Protein AF-A0AAQ2IRX2-F1 (afdb_monomer_lite)

Radius of gyration: 21.35 Å; chains: 1; bounding box: 48×33×55 Å

Structure (mmCIF, N/CA/C/O backbone):
data_AF-A0AAQ2IRX2-F1
#
_entry.id   AF-A0AAQ2IRX2-F1
#
loop_
_atom_site.group_PDB
_atom_site.id
_atom_site.type_symbol
_atom_site.label_atom_id
_atom_site.label_alt_id
_atom_site.label_comp_id
_atom_site.label_asym_id
_atom_site.label_entity_id
_atom_site.label_seq_id
_atom_site.pdbx_PDB_ins_code
_atom_site.Cartn_x
_atom_site.Cartn_y
_atom_site.Cartn_z
_atom_site.occupancy
_atom_site.B_iso_or_equiv
_atom_site.auth_seq_id
_atom_site.auth_comp_id
_atom_site.auth_asym_id
_atom_site.auth_atom_id
_atom_site.pdbx_PDB_model_num
ATOM 1 N N . MET A 1 1 ? 0.254 -5.248 19.895 1.00 52.62 1 MET A N 1
ATOM 2 C CA . MET A 1 1 ? 0.263 -4.559 21.212 1.00 52.62 1 MET A CA 1
ATOM 3 C C . MET A 1 1 ? -1.141 -4.337 21.790 1.00 52.62 1 MET A C 1
ATOM 5 O O . MET A 1 1 ? -1.363 -4.756 22.920 1.00 52.62 1 MET A O 1
ATOM 9 N N . LEU A 1 2 ? -2.109 -3.780 21.043 1.00 55.06 2 LEU A N 1
ATOM 10 C CA . LEU A 1 2 ? -3.470 -3.496 21.547 1.00 55.06 2 LEU A CA 1
ATOM 11 C C . LEU A 1 2 ? -4.214 -4.719 22.124 1.00 55.06 2 LEU A C 1
ATOM 13 O O . LEU A 1 2 ? -4.732 -4.641 23.232 1.00 55.06 2 LEU A O 1
ATOM 17 N N . ARG A 1 3 ? -4.191 -5.873 21.437 1.00 55.88 3 ARG A N 1
ATOM 18 C CA . ARG A 1 3 ? -4.886 -7.106 21.874 1.00 55.88 3 ARG A CA 1
ATOM 19 C C . ARG A 1 3 ? -4.504 -7.551 23.296 1.00 55.88 3 ARG A C 1
ATOM 21 O O . ARG A 1 3 ? -5.370 -7.938 24.073 1.00 55.88 3 ARG A O 1
ATOM 28 N N . LEU A 1 4 ? -3.223 -7.428 23.652 1.00 53.97 4 LEU A N 1
ATOM 29 C CA . LEU A 1 4 ? -2.692 -7.792 24.972 1.00 53.97 4 LEU A CA 1
ATOM 30 C C . LEU A 1 4 ? -3.066 -6.778 26.063 1.00 53.97 4 LEU A C 1
ATOM 32 O O . LEU A 1 4 ? -3.236 -7.157 27.220 1.00 53.97 4 LEU A O 1
ATOM 36 N N . ILE A 1 5 ? -3.190 -5.495 25.714 1.00 58.75 5 ILE A N 1
ATOM 37 C CA . ILE A 1 5 ? -3.553 -4.428 26.659 1.00 58.75 5 ILE A CA 1
ATOM 38 C C . ILE A 1 5 ? -5.056 -4.476 26.953 1.00 58.75 5 ILE A C 1
ATOM 40 O O . ILE A 1 5 ? -5.454 -4.388 28.117 1.00 58.75 5 ILE A O 1
ATOM 44 N N . THR A 1 6 ? -5.881 -4.689 25.925 1.00 59.16 6 THR A N 1
ATOM 45 C CA . THR A 1 6 ? -7.335 -4.835 26.066 1.00 59.16 6 THR A CA 1
ATOM 46 C C . THR A 1 6 ? -7.682 -6.059 26.913 1.00 59.16 6 THR A C 1
ATOM 48 O O . THR A 1 6 ? -8.442 -5.923 27.867 1.00 59.16 6 THR A O 1
ATOM 51 N N . GLN A 1 7 ? -7.051 -7.217 26.668 1.00 59.38 7 GLN A N 1
ATOM 52 C CA . GLN A 1 7 ? -7.255 -8.421 27.490 1.00 59.38 7 GLN A CA 1
ATOM 53 C C . GLN A 1 7 ? -6.858 -8.216 28.959 1.00 59.38 7 GLN A C 1
ATOM 55 O O . GLN A 1 7 ? -7.598 -8.610 29.860 1.00 59.38 7 GLN A O 1
ATOM 60 N N . ARG A 1 8 ? -5.726 -7.551 29.229 1.00 59.09 8 ARG A N 1
ATOM 61 C CA . ARG A 1 8 ? -5.273 -7.300 30.608 1.00 59.09 8 ARG A CA 1
ATOM 62 C C . ARG A 1 8 ? -6.177 -6.343 31.388 1.00 59.09 8 ARG A C 1
ATOM 64 O O . ARG A 1 8 ? -6.260 -6.477 32.607 1.00 59.09 8 ARG A O 1
ATOM 71 N N . LYS A 1 9 ? -6.828 -5.381 30.724 1.00 56.44 9 LYS A N 1
ATOM 72 C CA . LYS A 1 9 ? -7.777 -4.452 31.368 1.00 56.44 9 LYS A CA 1
ATOM 73 C C . LYS A 1 9 ? -9.161 -5.076 31.553 1.00 56.44 9 LYS A C 1
ATOM 75 O O . LYS A 1 9 ? -9.731 -4.945 32.630 1.00 56.44 9 LYS A O 1
ATOM 80 N N . VAL A 1 10 ? -9.638 -5.822 30.554 1.00 56.56 10 VAL A N 1
ATOM 81 C CA . VAL A 1 10 ? -10.885 -6.606 30.610 1.00 56.56 10 VAL A CA 1
ATOM 82 C C . VAL A 1 10 ? -10.875 -7.617 31.761 1.00 56.56 10 VAL A C 1
ATOM 84 O O . VAL A 1 10 ? -11.889 -7.800 32.419 1.00 56.56 10 VAL A O 1
ATOM 87 N N . SER A 1 11 ? -9.724 -8.220 32.068 1.00 58.38 11 SER A N 1
ATOM 88 C CA . SER A 1 11 ? -9.618 -9.200 33.157 1.00 58.38 11 SER A CA 1
ATOM 89 C C . SER A 1 11 ? -9.641 -8.596 34.574 1.00 58.38 11 SER A C 1
ATOM 91 O O . SER A 1 11 ? -9.631 -9.355 35.539 1.00 58.38 11 SER A O 1
ATOM 93 N N . LYS A 1 12 ? -9.613 -7.260 34.723 1.00 64.25 12 LYS A N 1
ATOM 94 C CA . LYS A 1 12 ? -9.466 -6.555 36.017 1.00 64.25 12 LYS A CA 1
ATOM 95 C C . LYS A 1 12 ? -10.683 -5.714 36.437 1.00 64.25 12 LYS A C 1
ATOM 97 O O . LYS A 1 12 ? -10.619 -5.047 37.465 1.00 64.25 12 LYS A O 1
ATOM 102 N N . GLY A 1 13 ? -11.782 -5.734 35.686 1.00 67.44 13 GLY A N 1
ATOM 103 C CA . GLY A 1 13 ? -13.024 -5.037 36.039 1.00 67.44 13 GLY A CA 1
ATOM 104 C C . GLY A 1 13 ? -14.138 -5.323 35.035 1.00 67.44 13 GLY A C 1
ATOM 105 O O . GLY A 1 13 ? -13.938 -6.115 34.123 1.00 67.44 13 GLY A O 1
ATOM 106 N N . ASP A 1 14 ? -15.302 -4.687 35.200 1.00 73.88 14 ASP A N 1
ATOM 107 C CA . ASP A 1 14 ? -16.459 -4.897 34.319 1.00 73.88 14 ASP A CA 1
ATOM 108 C C . ASP A 1 14 ? -16.089 -4.622 32.841 1.00 73.88 14 ASP A C 1
ATOM 110 O O . ASP A 1 14 ? -15.847 -3.463 32.470 1.00 73.88 14 ASP A O 1
ATOM 114 N N . PRO A 1 15 ? -16.035 -5.659 31.984 1.00 67.56 15 PRO A N 1
ATOM 115 C CA . PRO A 1 15 ? -15.595 -5.536 30.598 1.00 67.56 15 PRO A CA 1
ATOM 116 C C . PRO A 1 15 ? -16.463 -4.577 29.783 1.00 67.56 15 PRO A C 1
ATOM 118 O O . PRO A 1 15 ? -15.959 -3.904 28.881 1.00 67.56 15 PRO A O 1
ATOM 121 N N . VAL A 1 16 ? -17.748 -4.455 30.122 1.00 73.75 16 VAL A N 1
ATOM 122 C CA . VAL A 1 16 ? -18.697 -3.592 29.410 1.00 73.75 16 VAL A CA 1
ATOM 123 C C . VAL A 1 16 ? -18.384 -2.119 29.671 1.00 73.75 16 VAL A C 1
ATOM 125 O O . VAL A 1 16 ? -18.416 -1.298 28.749 1.00 73.75 16 VAL A O 1
ATOM 128 N N . LYS A 1 17 ? -18.008 -1.778 30.909 1.00 79.62 17 LYS A N 1
ATOM 129 C CA . LYS A 1 17 ? -17.612 -0.414 31.288 1.00 79.62 17 LYS A CA 1
ATOM 130 C C . LYS A 1 17 ? -16.353 0.038 30.544 1.00 79.62 17 LYS A C 1
ATOM 132 O O . LYS A 1 17 ? -16.281 1.190 30.117 1.00 79.62 17 LYS A O 1
ATOM 137 N N . TYR A 1 18 ? -15.391 -0.863 30.345 1.00 72.94 18 TYR A N 1
ATOM 138 C CA . TYR A 1 18 ? -14.182 -0.565 29.573 1.00 72.94 18 TYR A CA 1
ATOM 139 C C . TYR A 1 18 ? -14.476 -0.330 28.093 1.00 72.94 18 TYR A C 1
ATOM 141 O O . TYR A 1 18 ? -14.003 0.660 27.541 1.00 72.94 18 TYR A O 1
ATOM 149 N N . LEU A 1 19 ? -15.272 -1.198 27.461 1.00 77.06 19 LEU A N 1
ATOM 150 C CA . LEU A 1 19 ? -15.624 -1.067 26.041 1.00 77.06 19 LEU A CA 1
ATOM 151 C C . LEU A 1 19 ? -16.403 0.222 25.749 1.00 77.06 19 LEU A C 1
ATOM 153 O O . LEU A 1 19 ? -16.190 0.849 24.711 1.00 77.06 19 LEU A O 1
ATOM 157 N N . ARG A 1 20 ? -17.263 0.653 26.681 1.00 78.62 20 ARG A N 1
ATOM 158 C CA . ARG A 1 20 ? -18.013 1.913 26.569 1.00 78.62 20 ARG A CA 1
ATOM 159 C C . ARG A 1 20 ? -17.123 3.155 26.691 1.00 78.62 20 ARG A C 1
ATOM 161 O O . ARG A 1 20 ? -17.458 4.193 26.137 1.00 78.62 20 ARG A O 1
ATOM 168 N N . GLY A 1 21 ? -16.002 3.059 27.407 1.00 81.62 21 GLY A N 1
ATOM 169 C CA . GLY A 1 21 ? -15.046 4.159 27.573 1.00 81.62 21 GLY A CA 1
ATOM 170 C C . GLY A 1 21 ? -14.099 4.366 26.386 1.00 81.62 21 GLY A C 1
ATOM 171 O O . GLY A 1 21 ? -13.311 5.310 26.403 1.00 81.62 21 GLY A O 1
ATOM 172 N N . ILE A 1 22 ? -14.135 3.492 25.376 1.00 82.25 22 ILE A N 1
ATOM 173 C CA . ILE A 1 22 ? -13.302 3.611 24.177 1.00 82.25 22 ILE A CA 1
ATOM 174 C C . ILE A 1 22 ? -13.900 4.662 23.237 1.00 82.25 22 ILE A C 1
ATOM 176 O O . ILE A 1 22 ? -15.067 4.584 22.858 1.00 82.25 22 ILE A O 1
ATOM 180 N N . ASN A 1 23 ? -13.075 5.616 22.799 1.00 85.50 23 ASN A N 1
ATOM 181 C CA . ASN A 1 23 ? -13.445 6.546 21.737 1.00 85.50 23 ASN A CA 1
ATOM 182 C C . ASN A 1 23 ? -13.295 5.868 20.364 1.00 85.50 23 ASN A C 1
ATOM 184 O O . ASN A 1 23 ? -12.268 5.985 19.695 1.00 85.50 23 ASN A O 1
ATOM 188 N N . TRP A 1 24 ? -14.330 5.128 19.965 1.00 83.50 24 TRP A N 1
ATOM 189 C CA . TRP A 1 24 ? -14.363 4.368 18.711 1.00 83.50 24 TRP A CA 1
ATOM 190 C C . TRP A 1 24 ? -14.229 5.243 17.463 1.00 83.50 24 TRP A C 1
ATOM 192 O O . TRP A 1 24 ? -13.651 4.810 16.470 1.00 83.50 24 TRP A O 1
ATOM 202 N N . GLN A 1 25 ? -14.720 6.483 17.518 1.00 83.75 25 GLN A N 1
ATOM 203 C CA . GLN A 1 25 ? -14.643 7.407 16.393 1.00 83.75 25 GLN A CA 1
ATOM 204 C C . GLN A 1 25 ? -13.210 7.894 16.162 1.00 83.75 25 GLN A C 1
ATOM 206 O O . GLN A 1 25 ? -12.753 7.940 15.022 1.00 83.75 25 GLN A O 1
ATOM 211 N N . ASP A 1 26 ? -12.497 8.244 17.233 1.00 83.00 26 ASP A N 1
ATOM 212 C CA . ASP A 1 26 ? -11.100 8.669 17.137 1.00 83.00 26 ASP A CA 1
ATOM 213 C C . ASP A 1 26 ? -10.188 7.512 16.713 1.00 83.00 26 ASP A C 1
ATOM 215 O O . ASP A 1 26 ? -9.378 7.670 15.804 1.00 83.00 26 ASP A O 1
ATOM 219 N N . LEU A 1 27 ? -10.403 6.312 17.264 1.00 80.94 27 LEU A N 1
ATOM 220 C CA . LEU A 1 27 ? -9.697 5.112 16.810 1.00 80.94 27 LEU A CA 1
ATOM 221 C C . LEU A 1 27 ? -9.928 4.825 15.321 1.00 80.94 27 LEU A C 1
ATOM 223 O O . LEU A 1 27 ? -8.976 4.486 14.625 1.00 80.94 27 LEU A O 1
ATOM 227 N N . GLY A 1 28 ? -11.158 4.998 14.825 1.00 80.56 28 GLY A N 1
ATOM 228 C CA . GLY A 1 28 ? -11.466 4.851 13.401 1.00 80.56 28 GLY A CA 1
ATOM 229 C C . GLY A 1 28 ? -10.759 5.888 12.520 1.00 80.56 28 GLY A C 1
ATOM 230 O O . GLY A 1 28 ? -10.289 5.562 11.432 1.00 80.56 28 GLY A O 1
ATOM 231 N N . LYS A 1 29 ? -10.621 7.134 12.989 1.00 83.81 29 LYS A N 1
ATOM 232 C CA . LYS A 1 29 ? -9.856 8.173 12.275 1.00 83.81 29 LYS A CA 1
ATOM 233 C C . LYS A 1 29 ? -8.361 7.864 12.255 1.00 83.81 29 LYS A C 1
ATOM 235 O O . LYS A 1 29 ? -7.719 8.032 11.217 1.00 83.81 29 LYS A O 1
ATOM 240 N N . GLN A 1 30 ? -7.815 7.414 13.384 1.00 81.69 30 GLN A N 1
ATOM 241 C CA . GLN A 1 30 ? -6.409 7.028 13.496 1.00 81.69 30 GLN A CA 1
ATOM 242 C C . GLN A 1 30 ? -6.094 5.846 12.574 1.00 81.69 30 GLN A C 1
ATOM 244 O O . GLN A 1 30 ? -5.148 5.933 11.794 1.00 81.69 30 GLN A O 1
ATOM 249 N N . SER A 1 31 ? -6.922 4.794 12.580 1.00 77.50 31 SER A N 1
ATOM 250 C CA . SER A 1 31 ? -6.712 3.629 11.713 1.00 77.50 31 SER A CA 1
ATOM 251 C C . SER A 1 31 ? -6.833 3.975 10.229 1.00 77.50 31 SER A C 1
ATOM 253 O O . SER A 1 31 ? -5.986 3.562 9.441 1.00 77.50 31 SER A O 1
ATOM 255 N N . ALA A 1 32 ? -7.821 4.786 9.836 1.00 82.00 32 ALA A N 1
ATOM 256 C CA . ALA A 1 32 ? -7.956 5.246 8.453 1.00 82.00 32 ALA A CA 1
ATOM 257 C C . ALA A 1 32 ? -6.742 6.077 7.999 1.00 82.00 32 ALA A C 1
ATOM 259 O O . ALA A 1 32 ? -6.265 5.931 6.874 1.00 82.00 32 ALA A O 1
ATOM 260 N N . THR A 1 33 ? -6.210 6.921 8.888 1.00 84.62 33 THR A N 1
ATOM 261 C CA . THR A 1 33 ? -5.001 7.717 8.623 1.00 84.62 33 THR A CA 1
ATOM 262 C C . THR A 1 33 ? -3.772 6.825 8.450 1.00 84.62 33 THR A C 1
ATOM 264 O O . THR A 1 33 ? -2.984 7.031 7.529 1.00 84.62 33 THR A O 1
ATOM 267 N N . GLU A 1 34 ? -3.614 5.815 9.303 1.00 83.38 34 GLU A N 1
ATOM 268 C CA . GLU A 1 34 ? -2.499 4.869 9.230 1.00 83.38 34 GLU A CA 1
ATOM 269 C C . GLU A 1 34 ? -2.535 4.052 7.932 1.00 83.38 34 GLU A C 1
ATOM 271 O O . GLU A 1 34 ? -1.5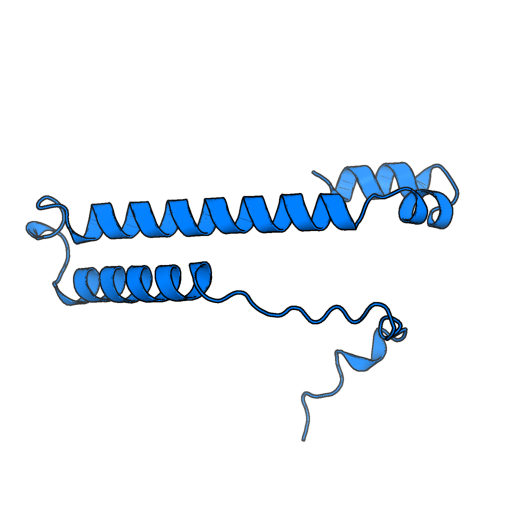34 3.996 7.217 1.00 83.38 34 GLU A O 1
ATOM 276 N N . VAL A 1 35 ? -3.703 3.513 7.564 1.00 87.69 35 VAL A N 1
ATOM 277 C CA . VAL A 1 35 ? -3.892 2.790 6.294 1.00 87.69 35 VAL A CA 1
ATOM 278 C C . VAL A 1 35 ? -3.558 3.686 5.104 1.00 87.69 35 VAL A C 1
ATOM 280 O O . VAL A 1 35 ? -2.817 3.271 4.214 1.00 87.69 35 VAL A O 1
ATOM 283 N N . LYS A 1 36 ? -4.030 4.938 5.106 1.00 87.69 36 LYS A N 1
ATOM 284 C CA . LYS A 1 36 ? -3.721 5.903 4.043 1.00 87.69 36 LYS A CA 1
ATOM 285 C C . LYS A 1 36 ? -2.218 6.157 3.908 1.00 87.69 36 LYS A C 1
ATOM 287 O O . LYS A 1 36 ? -1.703 6.204 2.792 1.00 87.69 36 LYS A O 1
ATOM 292 N N . ASN A 1 37 ? -1.508 6.298 5.025 1.00 88.06 37 ASN A N 1
ATOM 293 C CA . ASN A 1 37 ? -0.061 6.511 5.014 1.00 88.06 37 ASN A CA 1
ATOM 294 C C . ASN A 1 37 ? 0.696 5.291 4.469 1.00 88.06 37 ASN A C 1
ATOM 296 O O . ASN A 1 37 ? 1.652 5.463 3.715 1.00 88.06 37 ASN A O 1
ATOM 300 N N . ILE A 1 38 ? 0.250 4.075 4.797 1.00 89.56 38 ILE A N 1
ATOM 301 C CA . ILE A 1 38 ? 0.828 2.832 4.265 1.00 89.56 38 ILE A CA 1
ATOM 302 C C . ILE A 1 38 ? 0.597 2.732 2.754 1.00 89.56 38 ILE A C 1
ATOM 304 O O . ILE A 1 38 ? 1.545 2.489 2.009 1.00 89.56 38 ILE A O 1
ATOM 308 N N . VAL A 1 39 ? -0.638 2.963 2.294 1.00 90.25 39 VAL A N 1
ATOM 309 C CA . VAL A 1 39 ? -0.989 2.957 0.863 1.00 90.25 39 VAL A CA 1
ATOM 310 C C . VAL A 1 39 ? -0.132 3.960 0.095 1.00 90.25 39 VAL A C 1
ATOM 312 O O . VAL A 1 39 ? 0.430 3.615 -0.943 1.00 90.25 39 VAL A O 1
ATOM 315 N N . LYS A 1 40 ? 0.033 5.170 0.639 1.00 90.75 40 LYS A N 1
ATOM 316 C CA . LYS A 1 40 ? 0.904 6.188 0.053 1.00 90.75 40 LYS A CA 1
ATOM 317 C C . LYS A 1 40 ? 2.362 5.721 -0.021 1.00 90.75 40 LYS A C 1
ATOM 319 O O . LYS A 1 40 ? 2.959 5.804 -1.085 1.00 90.75 40 LYS A O 1
ATOM 324 N N . GLY A 1 41 ? 2.920 5.196 1.071 1.00 93.12 41 GLY A N 1
ATOM 325 C CA . GLY A 1 41 ? 4.311 4.728 1.093 1.00 93.12 41 GLY A CA 1
ATOM 326 C C . GLY A 1 41 ? 4.585 3.596 0.096 1.00 93.12 41 GLY A C 1
ATOM 327 O O . GLY A 1 41 ? 5.627 3.591 -0.557 1.00 93.12 41 GLY A O 1
ATOM 328 N N . LEU A 1 42 ? 3.635 2.668 -0.066 1.00 93.62 42 LEU A N 1
ATOM 329 C CA . LEU A 1 42 ? 3.715 1.603 -1.071 1.00 93.62 42 LEU A CA 1
ATOM 330 C C . LEU A 1 42 ? 3.661 2.159 -2.496 1.00 93.62 42 LEU A C 1
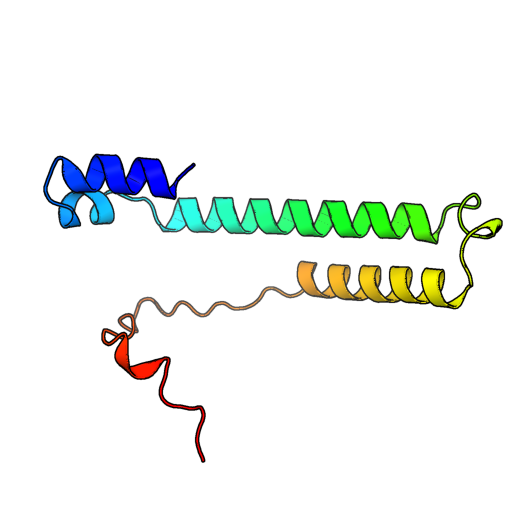ATOM 332 O O . LEU A 1 42 ? 4.479 1.774 -3.328 1.00 93.62 42 LEU A O 1
ATOM 336 N N . ARG A 1 43 ? 2.725 3.076 -2.762 1.00 94.81 43 ARG A N 1
ATOM 337 C CA . ARG A 1 43 ? 2.579 3.744 -4.059 1.00 94.81 43 ARG A CA 1
ATOM 338 C C . ARG A 1 43 ? 3.855 4.486 -4.444 1.00 94.81 43 ARG A C 1
ATOM 340 O O . ARG A 1 43 ? 4.373 4.249 -5.526 1.00 94.81 43 ARG A O 1
ATOM 347 N N . ASP A 1 44 ? 4.383 5.308 -3.542 1.00 94.06 44 ASP A N 1
ATOM 348 C CA . ASP A 1 44 ? 5.596 6.098 -3.778 1.00 94.06 44 ASP A CA 1
ATOM 349 C C . ASP A 1 44 ? 6.821 5.197 -4.021 1.00 94.06 44 ASP A C 1
ATOM 351 O O . ASP A 1 44 ? 7.635 5.484 -4.892 1.00 94.06 44 ASP A O 1
ATOM 355 N N . SER A 1 45 ? 6.925 4.068 -3.309 1.00 93.81 45 SER A N 1
ATOM 356 C CA . SER A 1 45 ? 8.031 3.116 -3.499 1.00 93.81 45 SER A CA 1
ATOM 357 C C . SER A 1 45 ? 7.956 2.388 -4.845 1.00 93.81 45 SER A C 1
ATOM 359 O O . SER A 1 45 ? 8.977 2.196 -5.497 1.00 93.81 45 SER A O 1
ATOM 361 N N . LEU A 1 46 ? 6.758 1.967 -5.269 1.00 93.06 46 LEU A N 1
ATOM 362 C CA . LEU A 1 46 ? 6.563 1.315 -6.570 1.00 93.06 46 LEU A CA 1
AT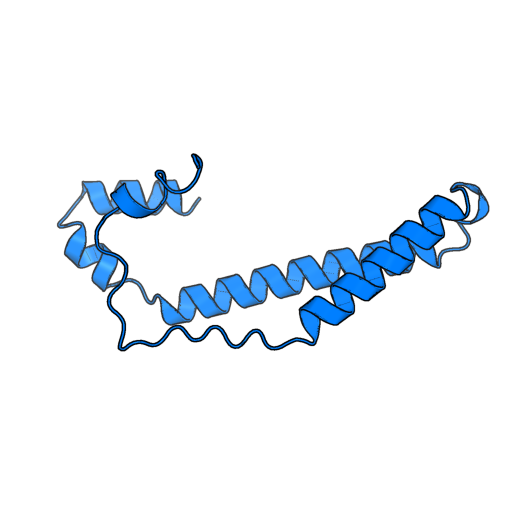OM 363 C C . LEU A 1 46 ? 6.789 2.288 -7.732 1.00 93.06 46 LEU A C 1
ATOM 365 O O . LEU A 1 46 ? 7.358 1.902 -8.750 1.00 93.06 46 LEU A O 1
ATOM 369 N N . ASP A 1 47 ? 6.368 3.541 -7.571 1.00 93.31 47 ASP A N 1
ATOM 370 C CA . ASP A 1 47 ? 6.578 4.614 -8.545 1.00 93.31 47 ASP A CA 1
ATOM 371 C C . ASP A 1 47 ? 8.080 4.880 -8.740 1.00 93.31 47 ASP A C 1
ATOM 373 O O . ASP A 1 47 ? 8.574 4.812 -9.866 1.00 93.31 47 ASP A O 1
ATOM 377 N N . ASP A 1 48 ? 8.830 5.040 -7.642 1.00 92.12 48 ASP A N 1
ATOM 378 C CA . ASP A 1 48 ? 10.291 5.213 -7.659 1.00 92.12 48 ASP A CA 1
ATOM 379 C C . ASP A 1 48 ? 11.006 4.022 -8.319 1.00 92.12 48 ASP A C 1
ATOM 381 O O . ASP A 1 48 ? 11.845 4.200 -9.201 1.00 92.12 48 ASP A O 1
ATOM 385 N N . MET A 1 49 ? 10.622 2.786 -7.976 1.00 89.50 49 MET A N 1
ATOM 386 C CA . MET A 1 49 ? 11.205 1.589 -8.596 1.00 89.50 49 MET A CA 1
ATOM 387 C C . MET A 1 49 ? 10.893 1.487 -10.092 1.00 89.50 49 MET A C 1
ATOM 389 O O . MET A 1 49 ? 11.772 1.125 -10.867 1.00 89.50 49 MET A O 1
ATOM 393 N N . SER A 1 50 ? 9.662 1.796 -10.504 1.00 88.38 50 SER A N 1
ATOM 394 C CA . SER A 1 50 ? 9.208 1.630 -11.893 1.00 88.38 50 SER A CA 1
ATOM 395 C C . SER A 1 50 ? 9.631 2.750 -12.848 1.00 88.38 50 SER A C 1
ATOM 397 O O . SER A 1 50 ? 9.442 2.618 -14.054 1.00 88.38 50 SER A O 1
ATOM 399 N N . THR A 1 51 ? 10.165 3.853 -12.321 1.00 87.44 51 THR A N 1
ATOM 400 C CA . THR A 1 51 ? 10.655 5.000 -13.108 1.00 87.44 51 THR A CA 1
ATOM 401 C C . THR A 1 51 ? 12.167 5.194 -12.991 1.00 87.44 51 THR A C 1
ATOM 403 O O . THR A 1 51 ? 12.749 6.042 -13.673 1.00 87.44 51 THR A O 1
ATOM 406 N N . SER A 1 52 ? 12.821 4.415 -12.129 1.00 88.31 52 SER A N 1
ATOM 407 C CA . SER A 1 52 ? 14.261 4.460 -11.937 1.00 88.31 52 SER A CA 1
ATOM 408 C C . SER A 1 52 ? 14.990 3.695 -13.035 1.00 88.31 52 SER A C 1
ATOM 410 O O . SER A 1 52 ? 14.849 2.481 -13.185 1.00 88.31 52 SER A O 1
ATOM 412 N N . TRP A 1 53 ? 15.904 4.406 -13.698 1.00 81.44 53 TRP A N 1
ATOM 413 C CA . TRP A 1 53 ? 16.823 3.861 -14.700 1.00 81.44 53 TRP A CA 1
ATOM 414 C C . TRP A 1 53 ? 17.624 2.644 -14.205 1.00 81.44 53 TRP A C 1
ATOM 416 O O . TRP A 1 53 ? 18.116 1.851 -15.005 1.00 81.44 53 TRP A O 1
ATOM 426 N N . HIS A 1 54 ? 17.792 2.493 -12.884 1.00 83.19 54 HIS A N 1
ATOM 427 C CA . HIS A 1 54 ? 18.501 1.359 -12.298 1.00 83.19 54 HIS A CA 1
ATOM 428 C C . HIS A 1 54 ? 17.745 0.040 -12.498 1.00 83.19 54 HIS A C 1
ATOM 430 O O . HIS A 1 54 ? 18.371 -1.000 -12.702 1.00 83.19 54 HIS A O 1
ATOM 436 N N . TYR A 1 55 ? 16.412 0.078 -12.450 1.00 77.25 55 TYR A N 1
ATOM 437 C CA . TYR A 1 55 ? 15.573 -1.110 -12.568 1.00 77.25 55 TYR A CA 1
ATOM 438 C C . TYR A 1 55 ? 15.165 -1.420 -14.010 1.00 77.25 55 TYR A C 1
ATOM 440 O O . TYR A 1 55 ? 14.910 -2.588 -14.290 1.00 77.25 55 TYR A O 1
ATOM 448 N N . ASP A 1 56 ? 15.236 -0.451 -14.929 1.00 76.94 56 ASP A N 1
ATOM 449 C CA . ASP A 1 56 ? 15.052 -0.673 -16.375 1.00 76.94 56 ASP A CA 1
ATOM 450 C C . ASP A 1 56 ? 16.005 -1.741 -16.940 1.00 76.94 56 ASP A C 1
ATOM 452 O O . ASP A 1 56 ? 15.664 -2.473 -17.863 1.00 76.94 56 ASP A O 1
ATOM 456 N N . LEU A 1 57 ? 17.218 -1.851 -16.385 1.00 77.88 57 LEU A N 1
ATOM 457 C CA . LEU A 1 57 ? 18.214 -2.833 -16.832 1.00 77.88 57 LEU A CA 1
ATOM 458 C C . LEU A 1 57 ? 18.081 -4.195 -16.126 1.00 77.88 57 LEU A C 1
ATOM 460 O O . LEU A 1 57 ? 18.626 -5.194 -16.595 1.00 77.88 57 LEU A O 1
ATOM 464 N N . LEU A 1 58 ? 17.414 -4.233 -14.969 1.00 85.81 58 LEU A N 1
ATOM 465 C CA . LEU A 1 58 ? 17.375 -5.399 -14.077 1.00 85.81 58 LEU A CA 1
ATOM 466 C C . LEU A 1 58 ? 16.043 -6.145 -14.127 1.00 85.81 58 LEU A C 1
ATOM 468 O O . LEU A 1 58 ? 16.000 -7.339 -13.824 1.00 85.81 58 LEU A O 1
ATOM 472 N N . LEU A 1 59 ? 14.965 -5.447 -14.471 1.00 86.75 59 LEU A N 1
ATOM 473 C CA . LEU A 1 59 ? 13.618 -5.988 -14.491 1.00 86.75 59 LEU A CA 1
ATOM 474 C C . LEU A 1 59 ? 13.115 -6.099 -15.932 1.00 86.75 59 LEU A C 1
ATOM 476 O O . LEU A 1 59 ? 13.348 -5.201 -16.734 1.00 86.75 59 LEU A O 1
ATOM 480 N N . PRO A 1 60 ? 12.404 -7.185 -16.276 1.00 90.31 60 PRO A N 1
ATOM 481 C CA . PRO A 1 60 ? 11.721 -7.264 -17.557 1.00 90.31 60 PRO A CA 1
ATOM 482 C C . PRO A 1 60 ? 10.591 -6.230 -17.617 1.00 90.31 60 PRO A C 1
ATOM 484 O O . PRO A 1 60 ? 9.926 -5.990 -16.605 1.00 90.31 60 PRO A O 1
ATOM 487 N N . ASP A 1 61 ? 10.302 -5.713 -18.812 1.00 88.38 61 ASP A N 1
ATOM 488 C CA . ASP A 1 61 ? 9.261 -4.698 -19.043 1.00 88.38 61 ASP A CA 1
ATOM 489 C C . ASP A 1 61 ? 7.915 -5.070 -18.400 1.00 88.38 61 ASP A C 1
ATOM 491 O O . ASP A 1 61 ? 7.282 -4.247 -17.748 1.00 88.38 61 ASP A O 1
ATOM 495 N N . ALA A 1 62 ? 7.519 -6.347 -18.462 1.00 89.31 62 ALA A N 1
ATOM 496 C CA . ALA A 1 62 ? 6.283 -6.837 -17.846 1.00 89.31 62 ALA A CA 1
ATOM 497 C C . ALA A 1 62 ? 6.218 -6.620 -16.318 1.00 89.31 62 ALA A C 1
ATOM 499 O O . ALA A 1 62 ? 5.138 -6.420 -15.759 1.00 89.31 62 ALA A O 1
ATOM 500 N N . ALA A 1 63 ? 7.358 -6.665 -15.620 1.00 89.00 63 ALA A N 1
ATOM 501 C CA . ALA A 1 63 ? 7.416 -6.369 -14.191 1.00 89.00 63 ALA A CA 1
ATOM 502 C C . ALA A 1 63 ? 7.272 -4.862 -13.928 1.00 89.00 63 ALA A C 1
ATOM 504 O O . ALA A 1 63 ? 6.566 -4.476 -12.995 1.00 89.00 63 ALA A O 1
ATOM 505 N N . ILE A 1 64 ? 7.879 -4.020 -14.770 1.00 89.69 64 ILE A N 1
ATOM 506 C CA . ILE A 1 64 ? 7.764 -2.555 -14.701 1.00 89.69 64 ILE A CA 1
ATOM 507 C C . ILE A 1 64 ? 6.315 -2.127 -14.962 1.00 89.69 64 ILE A C 1
ATOM 509 O O . ILE A 1 64 ? 5.722 -1.418 -14.145 1.00 89.69 64 ILE A O 1
ATOM 513 N N . GLU A 1 65 ? 5.701 -2.645 -16.025 1.00 91.56 65 GLU A N 1
ATOM 514 C CA . GLU A 1 65 ? 4.288 -2.421 -16.349 1.00 91.56 65 GLU A CA 1
ATOM 515 C C . GLU A 1 65 ? 3.362 -2.881 -15.214 1.00 91.56 65 GLU A C 1
ATOM 517 O O . GLU A 1 65 ? 2.407 -2.187 -14.857 1.00 91.56 65 GLU A O 1
ATOM 522 N N . GLY A 1 66 ? 3.655 -4.030 -14.595 1.00 91.62 66 GLY A N 1
ATOM 523 C CA . GLY A 1 66 ? 2.909 -4.533 -13.442 1.00 91.62 66 GLY A CA 1
ATOM 524 C C . GLY A 1 66 ? 2.977 -3.600 -12.226 1.00 91.62 66 GLY A C 1
ATOM 525 O O . GLY A 1 66 ? 1.957 -3.368 -11.562 1.00 91.62 66 GLY A O 1
ATOM 526 N N . MET A 1 67 ? 4.149 -3.023 -11.946 1.00 93.25 67 MET A N 1
ATOM 527 C CA . MET A 1 67 ? 4.313 -2.028 -10.881 1.00 93.25 67 MET A CA 1
ATOM 528 C C . MET A 1 67 ? 3.531 -0.748 -11.191 1.00 93.25 67 MET A C 1
ATOM 530 O O . MET A 1 67 ? 2.762 -0.293 -10.343 1.00 93.25 67 MET A O 1
ATOM 534 N N . GLN A 1 68 ? 3.619 -0.229 -12.416 1.00 92.12 68 GLN A N 1
ATOM 535 C CA . GLN A 1 68 ? 2.881 0.968 -12.845 1.00 92.12 68 GLN A CA 1
ATOM 536 C C . GLN A 1 68 ? 1.358 0.761 -12.809 1.00 92.12 68 GLN A C 1
ATOM 538 O O . GLN A 1 68 ? 0.608 1.625 -12.343 1.00 92.12 68 GLN A O 1
ATOM 543 N N . ALA A 1 69 ? 0.877 -0.412 -13.228 1.00 92.38 69 ALA A N 1
ATOM 544 C CA . ALA A 1 69 ? -0.534 -0.773 -13.117 1.00 92.38 69 ALA A CA 1
ATOM 545 C C . ALA A 1 69 ? -0.998 -0.814 -11.651 1.00 92.38 69 ALA A C 1
ATOM 547 O O . ALA A 1 69 ? -2.129 -0.431 -11.341 1.00 92.38 69 ALA A O 1
ATOM 548 N N . THR A 1 70 ? -0.123 -1.250 -10.743 1.00 91.88 70 THR A N 1
ATOM 549 C CA . THR A 1 70 ? -0.399 -1.270 -9.302 1.00 91.88 70 THR A CA 1
ATOM 550 C C . THR A 1 70 ? -0.416 0.141 -8.713 1.00 91.88 70 THR A C 1
ATOM 552 O O . THR A 1 70 ? -1.344 0.458 -7.973 1.00 91.88 70 THR A O 1
ATOM 555 N N . VAL A 1 71 ? 0.523 1.016 -9.094 1.00 92.44 71 VAL A N 1
ATOM 556 C CA . VAL A 1 71 ? 0.530 2.445 -8.719 1.00 92.44 71 VAL A CA 1
ATOM 557 C C . VAL A 1 71 ? -0.798 3.106 -9.087 1.00 92.44 71 VAL A C 1
ATOM 559 O O . VAL A 1 71 ? -1.442 3.709 -8.229 1.00 92.44 71 VAL A O 1
ATOM 562 N N . LYS A 1 72 ? -1.277 2.893 -10.318 1.00 91.12 72 LYS A N 1
ATOM 563 C CA . LYS A 1 72 ? -2.555 3.449 -10.783 1.00 91.12 72 LYS A CA 1
ATOM 564 C C . LYS A 1 72 ? -3.748 2.982 -9.939 1.00 91.12 72 LYS A C 1
ATOM 566 O O . LYS A 1 72 ? -4.588 3.789 -9.559 1.00 91.12 72 LYS A O 1
ATOM 571 N N . ARG A 1 73 ? -3.797 1.692 -9.583 1.00 88.62 73 ARG A N 1
ATOM 572 C CA . ARG A 1 73 ? -4.846 1.152 -8.697 1.00 88.62 73 ARG A CA 1
ATOM 573 C C . ARG A 1 73 ? -4.798 1.773 -7.299 1.00 88.62 73 ARG A C 1
ATOM 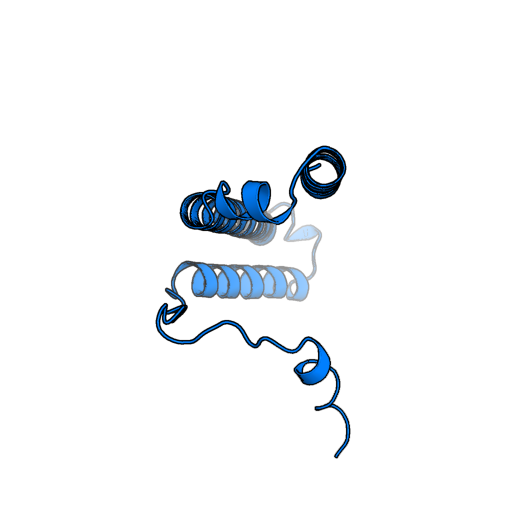575 O O . ARG A 1 73 ? -5.845 1.983 -6.695 1.00 88.62 73 ARG A O 1
ATOM 582 N N . LEU A 1 74 ? -3.605 2.057 -6.771 1.00 89.06 74 LEU A N 1
ATOM 583 C CA . LEU A 1 74 ? -3.452 2.704 -5.463 1.00 89.06 74 LEU A CA 1
ATOM 584 C C . LEU A 1 74 ? -3.886 4.180 -5.497 1.00 89.06 74 LEU A C 1
ATOM 586 O O . LEU A 1 74 ? -4.465 4.659 -4.519 1.00 89.06 74 LEU A O 1
ATOM 590 N N . ASP A 1 75 ? -3.686 4.875 -6.619 1.00 85.38 75 ASP A N 1
ATOM 591 C CA . ASP A 1 75 ? -4.204 6.233 -6.827 1.00 85.38 75 ASP A CA 1
ATOM 592 C C . ASP A 1 75 ? -5.752 6.252 -6.855 1.00 85.38 75 ASP A C 1
ATOM 594 O O . ASP A 1 75 ? -6.376 7.130 -6.245 1.00 85.38 75 ASP A O 1
ATOM 598 N N . ASP A 1 76 ? -6.390 5.238 -7.448 1.00 81.69 76 ASP A N 1
ATOM 599 C CA . ASP A 1 76 ? -7.857 5.088 -7.460 1.00 81.69 76 ASP A CA 1
ATOM 600 C C . ASP A 1 76 ? -8.433 4.819 -6.049 1.00 81.69 76 ASP A C 1
ATOM 602 O O . ASP A 1 76 ? -9.464 5.381 -5.658 1.00 81.69 76 ASP A O 1
ATOM 606 N N . VAL A 1 77 ? -7.743 4.010 -5.235 1.00 74.19 77 VAL A N 1
ATOM 607 C CA . VAL A 1 77 ? -8.131 3.727 -3.836 1.00 74.19 77 VAL A CA 1
ATOM 608 C C . VAL A 1 77 ? -8.040 4.980 -2.959 1.00 74.19 77 VAL A C 1
ATOM 610 O O . VAL A 1 77 ? -8.866 5.182 -2.073 1.00 74.19 77 VAL A O 1
ATOM 613 N N . ASN A 1 78 ? -7.061 5.852 -3.204 1.00 65.38 78 ASN A N 1
ATOM 614 C CA . ASN A 1 78 ? -6.885 7.081 -2.427 1.00 65.38 78 ASN A CA 1
ATOM 615 C C . ASN A 1 78 ? -7.873 8.199 -2.829 1.00 65.38 78 ASN A C 1
ATOM 617 O O . ASN A 1 78 ? -8.122 9.114 -2.039 1.00 65.38 78 ASN A O 1
ATOM 621 N N . THR A 1 79 ? -8.428 8.148 -4.045 1.00 58.47 79 THR A N 1
ATOM 622 C CA . THR A 1 79 ? -9.337 9.175 -4.591 1.00 58.47 79 THR A CA 1
ATOM 623 C C . THR A 1 79 ? -10.815 8.824 -4.478 1.00 58.47 79 THR A C 1
ATOM 625 O O . THR A 1 79 ? -11.651 9.722 -4.579 1.00 58.47 79 THR A O 1
ATOM 628 N N . THR A 1 80 ? -11.158 7.563 -4.211 1.00 47.28 80 THR A N 1
ATOM 629 C CA . THR A 1 80 ? -12.545 7.154 -3.987 1.00 47.28 80 THR A CA 1
ATOM 630 C C . THR A 1 80 ? -12.900 7.355 -2.512 1.00 47.28 80 THR A C 1
ATOM 632 O O . THR A 1 80 ? -12.457 6.573 -1.672 1.00 47.28 80 THR A O 1
ATOM 635 N N . PRO A 1 81 ? -13.700 8.372 -2.133 1.00 46.00 81 PRO A N 1
ATOM 636 C CA . PRO A 1 81 ? -14.307 8.374 -0.815 1.00 46.00 81 PRO A CA 1
ATOM 637 C C . PRO A 1 81 ? -15.297 7.209 -0.788 1.00 46.00 81 PRO A C 1
ATOM 639 O O . PRO A 1 81 ? -16.427 7.339 -1.265 1.00 46.00 81 PRO A O 1
ATOM 642 N N . GLU A 1 82 ? -14.888 6.052 -0.262 1.00 50.12 82 GLU A N 1
ATOM 643 C CA . GLU A 1 82 ? -15.854 5.029 0.118 1.00 50.12 82 GLU A CA 1
ATOM 644 C C . GLU A 1 82 ? -16.843 5.698 1.072 1.00 50.12 82 GLU A C 1
ATOM 646 O O . GLU A 1 82 ? -16.515 6.090 2.196 1.00 50.12 82 GLU A O 1
ATOM 651 N N . LYS A 1 83 ? -18.081 5.866 0.599 1.00 43.22 83 LYS A N 1
ATOM 652 C CA . LYS A 1 83 ? -19.226 6.131 1.458 1.00 43.22 83 LYS A CA 1
ATOM 653 C C . LYS A 1 83 ? -19.417 4.887 2.314 1.00 43.22 83 LYS A C 1
ATOM 655 O O . LYS A 1 83 ? -20.284 4.061 2.037 1.00 43.22 83 LYS A O 1
ATOM 660 N N . HIS A 1 84 ? -18.617 4.742 3.364 1.00 45.75 84 HIS A N 1
ATOM 661 C CA . HIS A 1 84 ? -18.969 3.857 4.453 1.00 45.75 84 HIS A CA 1
ATOM 662 C C . HIS A 1 84 ? -20.188 4.474 5.127 1.00 45.75 84 HIS A C 1
ATOM 664 O O . HIS A 1 84 ? -20.087 5.280 6.052 1.00 45.75 84 HIS A O 1
ATOM 670 N N . ASN A 1 85 ? -21.363 4.102 4.625 1.00 40.12 85 ASN A N 1
ATOM 671 C CA . ASN A 1 85 ? -22.622 4.262 5.324 1.00 40.12 85 ASN A CA 1
ATOM 672 C C . ASN A 1 85 ? -22.582 3.343 6.553 1.00 40.12 85 ASN A C 1
ATOM 674 O O . ASN A 1 85 ? -23.274 2.329 6.607 1.00 40.12 85 ASN A O 1
ATOM 678 N N . PHE A 1 86 ? -21.783 3.692 7.562 1.00 43.53 86 PHE A N 1
ATOM 679 C CA . PHE A 1 86 ? -22.086 3.295 8.928 1.00 43.53 86 PHE A CA 1
ATOM 680 C C . PHE A 1 86 ? -23.325 4.095 9.328 1.00 43.53 86 PHE A C 1
ATOM 682 O O . PHE A 1 86 ? -23.249 5.151 9.950 1.00 43.53 86 PHE A O 1
ATOM 689 N N . SER A 1 87 ? -24.482 3.623 8.861 1.00 37.75 87 SER A N 1
ATOM 690 C CA . SER A 1 87 ? -25.776 4.097 9.323 1.00 37.75 87 SER A CA 1
ATOM 691 C C . SER A 1 87 ? -25.842 3.783 10.815 1.00 37.75 87 SER A C 1
ATOM 693 O O . SER A 1 87 ? -25.970 2.624 11.205 1.00 37.75 87 SER A O 1
ATOM 695 N N . ALA A 1 88 ? -25.696 4.818 11.643 1.00 45.19 88 ALA A N 1
ATOM 696 C CA . ALA A 1 88 ? -25.792 4.727 13.098 1.00 45.19 88 ALA A CA 1
ATOM 697 C C . ALA A 1 88 ? -27.173 4.228 13.576 1.00 45.19 88 ALA A C 1
ATOM 699 O O . ALA A 1 88 ? -27.319 3.880 14.744 1.00 45.19 88 ALA A O 1
ATOM 700 N N . ASP A 1 89 ? -28.152 4.144 12.668 1.00 42.31 89 ASP A N 1
ATOM 701 C CA . ASP A 1 89 ? -29.512 3.673 12.931 1.00 42.31 89 ASP A CA 1
ATOM 702 C C . ASP A 1 89 ? -29.699 2.162 12.740 1.00 42.31 89 ASP A C 1
ATOM 704 O O . ASP A 1 89 ? -30.746 1.630 13.114 1.00 42.31 89 ASP A O 1
ATOM 708 N N . LYS A 1 90 ? -28.714 1.435 12.187 1.00 44.03 90 LYS A N 1
ATOM 709 C CA . LYS A 1 90 ? -28.805 -0.028 12.085 1.00 44.03 90 LYS A CA 1
ATOM 710 C C . LYS A 1 90 ? -27.960 -0.683 13.182 1.00 44.03 90 LYS A C 1
ATOM 712 O O . LYS A 1 90 ? -26.735 -0.548 13.156 1.00 44.03 90 LYS A O 1
ATOM 717 N N . PRO A 1 91 ? -28.573 -1.403 14.142 1.00 41.72 91 PRO A N 1
ATOM 718 C CA . PRO A 1 91 ? -27.813 -2.090 15.175 1.00 41.72 91 PRO A CA 1
ATOM 719 C C . PRO A 1 91 ? -26.863 -3.119 14.537 1.00 41.72 91 PRO A C 1
ATOM 721 O 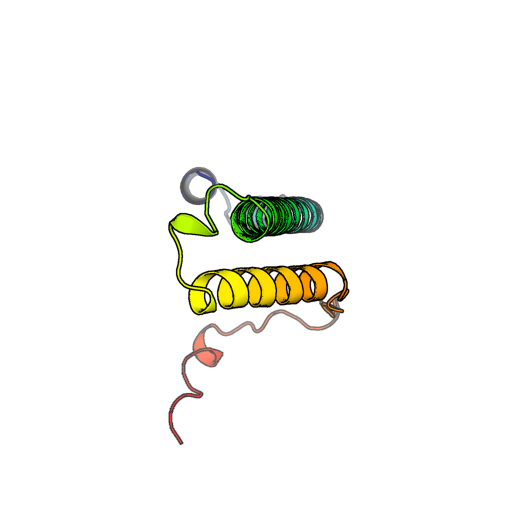O . PRO A 1 91 ? -27.221 -3.739 13.529 1.00 41.72 91 PRO A O 1
ATOM 724 N N . PRO A 1 92 ? -25.655 -3.316 15.100 1.00 46.09 92 PRO A N 1
ATOM 725 C CA . PRO A 1 92 ? -24.729 -4.328 14.610 1.00 46.09 92 PRO A CA 1
ATOM 726 C C . PRO A 1 92 ? -25.403 -5.710 14.649 1.00 46.09 92 PRO A C 1
ATOM 728 O O . PRO A 1 92 ? -26.134 -5.996 15.606 1.00 46.09 92 PRO A O 1
ATOM 731 N N . PRO A 1 93 ? -25.180 -6.573 13.637 1.00 42.78 93 PRO A N 1
ATOM 732 C CA . PRO A 1 93 ? -25.768 -7.907 13.605 1.00 42.78 93 PRO A CA 1
ATOM 733 C C . PRO A 1 93 ? -25.392 -8.641 14.895 1.00 42.78 93 PRO A C 1
ATOM 735 O O . PRO A 1 93 ? -24.225 -8.909 15.166 1.00 42.78 93 PRO A O 1
ATOM 738 N N . THR A 1 94 ? -26.391 -8.904 15.737 1.00 47.62 94 THR A N 1
ATOM 739 C CA . THR A 1 94 ? -26.198 -9.379 17.119 1.00 47.62 94 THR A CA 1
ATOM 740 C C . THR A 1 94 ? -25.894 -10.881 17.187 1.00 47.62 94 THR A C 1
ATOM 742 O O . THR A 1 94 ? -25.762 -11.457 18.260 1.00 47.62 94 THR A O 1
ATOM 745 N N . THR A 1 95 ? -25.723 -11.540 16.045 1.00 40.53 95 THR A N 1
ATOM 746 C CA . THR A 1 95 ? -25.500 -12.981 15.961 1.00 40.53 95 THR A CA 1
ATOM 747 C C . THR A 1 95 ? -24.281 -13.281 15.102 1.00 40.53 95 THR A C 1
ATOM 749 O O . THR A 1 95 ? -24.335 -13.227 13.876 1.00 40.53 95 THR A O 1
ATOM 752 N N . LEU A 1 96 ? -23.193 -13.689 15.769 1.00 42.69 96 LEU A N 1
ATOM 753 C CA . LEU A 1 96 ? -21.998 -14.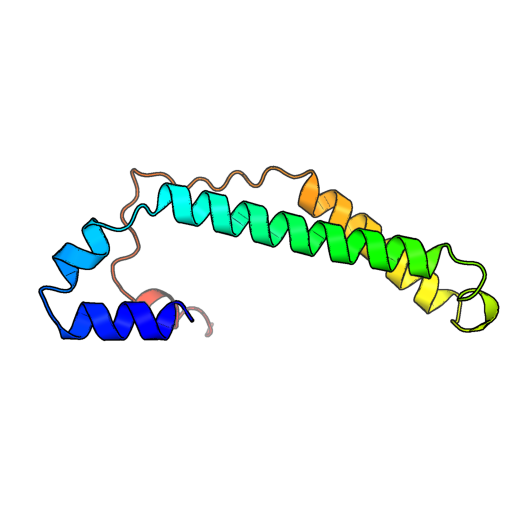304 15.167 1.00 42.69 96 LEU A CA 1
ATOM 754 C C . LEU A 1 96 ? -22.316 -15.549 14.310 1.00 42.69 96 LEU A C 1
ATOM 756 O O . LEU A 1 96 ? -21.455 -16.019 13.576 1.00 42.69 96 LEU A O 1
ATOM 760 N N . SER A 1 97 ? -23.544 -16.068 14.371 1.00 41.94 97 SER A N 1
ATOM 761 C CA . SER A 1 97 ? -24.023 -17.199 13.574 1.00 41.94 97 SER A CA 1
ATOM 762 C C . SER A 1 97 ? -24.298 -16.866 12.100 1.00 41.94 97 SER A C 1
ATOM 764 O O . SER A 1 97 ? -24.368 -17.784 11.295 1.00 41.94 97 SER A O 1
ATOM 766 N N . GLY A 1 98 ? -24.450 -15.589 11.725 1.00 36.72 98 GLY A N 1
ATOM 767 C CA . GLY A 1 98 ? -24.823 -15.204 10.353 1.00 36.72 98 GLY A CA 1
ATOM 768 C C . GLY A 1 98 ? -23.662 -15.044 9.363 1.00 36.72 98 GLY A C 1
ATOM 769 O O . GLY A 1 98 ? -23.910 -14.885 8.178 1.00 36.72 98 GLY A O 1
ATOM 770 N N . LEU A 1 99 ? -22.407 -15.064 9.825 1.00 43.41 99 LEU A N 1
ATOM 771 C CA . LEU A 1 99 ? -21.224 -14.811 8.983 1.00 43.41 99 LEU A CA 1
ATOM 772 C C . LEU A 1 99 ? -20.536 -16.087 8.463 1.00 43.41 99 LEU A C 1
ATOM 774 O O . LEU A 1 99 ? -19.542 -15.981 7.757 1.00 43.41 99 LEU A O 1
ATOM 778 N N . TRP A 1 100 ? -21.052 -17.277 8.799 1.00 39.47 100 TRP A N 1
ATOM 779 C CA . TRP A 1 100 ? -20.422 -18.568 8.471 1.00 39.47 100 TRP A CA 1
ATOM 780 C C . TRP A 1 100 ? -21.341 -19.566 7.745 1.00 39.47 100 TRP A C 1
ATOM 782 O O . TRP A 1 100 ? -20.979 -20.730 7.625 1.00 39.47 100 TRP A O 1
ATOM 792 N N . PHE A 1 101 ? -22.525 -19.151 7.276 1.00 38.12 101 PHE A N 1
ATOM 793 C CA . PHE A 1 101 ? -23.498 -20.062 6.643 1.00 38.12 101 PHE A CA 1
ATOM 794 C C . PHE A 1 101 ? -24.045 -19.597 5.284 1.00 38.12 101 PHE A C 1
ATOM 796 O O . PHE A 1 101 ? -25.086 -20.078 4.851 1.00 38.12 101 PHE A O 1
ATOM 803 N N . GLU A 1 102 ? -23.327 -18.729 4.570 1.00 37.62 102 GLU A N 1
ATOM 804 C CA . GLU A 1 102 ? -23.582 -18.477 3.139 1.00 37.62 102 GLU A CA 1
ATOM 805 C C . GLU A 1 102 ? -22.385 -18.892 2.273 1.00 37.62 102 GLU A C 1
ATOM 807 O O . GLU A 1 102 ? -21.921 -18.177 1.396 1.00 37.62 102 GLU A O 1
ATOM 812 N N . GLU A 1 103 ? -21.877 -20.095 2.528 1.00 43.00 103 GLU A N 1
ATOM 813 C CA . GLU A 1 103 ? -21.018 -20.801 1.580 1.00 43.00 103 GLU A CA 1
ATOM 814 C C . GLU A 1 103 ? -21.496 -22.252 1.499 1.00 43.00 103 GLU A C 1
ATOM 816 O O . GLU A 1 103 ? -20.867 -23.153 2.041 1.00 43.00 103 GLU A O 1
ATOM 821 N N . SER A 1 104 ? -22.695 -22.457 0.939 1.00 38.81 104 SER A N 1
ATOM 822 C CA . SER A 1 104 ? -23.190 -23.730 0.381 1.00 38.81 104 SER A CA 1
ATOM 823 C C . SER A 1 104 ? -24.612 -23.554 -0.172 1.00 38.81 104 SER A C 1
ATOM 825 O O . SER A 1 104 ? -25.576 -23.874 0.523 1.00 38.81 104 SER A O 1
ATOM 827 N N . VAL A 1 105 ? -24.739 -23.080 -1.416 1.00 39.06 105 VAL A N 1
ATOM 828 C CA . VAL A 1 105 ? -25.712 -23.605 -2.398 1.00 39.06 105 VAL A CA 1
ATOM 829 C C . VAL A 1 105 ? -25.041 -23.615 -3.762 1.00 39.06 105 VAL A C 1
ATOM 831 O O . VAL A 1 105 ? -24.500 -22.555 -4.143 1.00 39.06 105 VAL A O 1
#

pLDDT: mean 71.14, std 19.58, range [36.72, 94.81]

Secondary structure (DSSP, 8-state):
-HHHHHHHHHTTS-HHHHHHTS-HHHHHHHHHHHHHHHHHHHHHHHHHHHH-HHHHTTS-HHHHHHHHHHHHHHHHHHH--------TTS-----GGGGSS-S--

Organism: Pseudoalteromonas piscicida (NCBI:txid43662)

Foldseek 3Di:
DVVVVLVVVVVPDPNVVVVVPDPPVVVVVVVVVVVLVVLVVLLVVLVCCLPDPVNVVVDDPVVSVVSVVSSVVSVVVNPDPPPPPPPVPDDDPPDPVPPPPPPDD

Sequence (105 aa):
MLRLITQRKVSKGDPVKYLRGINWQDLGKQSATEVKNIVKGLRDSLDDMSTSWHYDLLLPDAAIEGMQATVKRLDDVNTTPEKHNFSADKPPPTTLSGLWFEESV